Protein AF-A0A948CUW5-F1 (afdb_monomer)

Solvent-accessible surface area (backbone atoms only — not comparable to full-atom values): 9250 Å² total; per-residue (Å²): 110,70,52,62,77,55,68,40,88,46,78,84,42,66,67,45,37,53,53,31,51,53,51,50,45,52,52,48,48,66,69,49,64,85,86,37,52,74,68,32,32,54,48,48,27,46,26,20,66,71,64,32,62,64,50,47,49,39,24,24,56,48,11,44,77,72,74,38,51,58,58,38,42,73,40,23,56,69,45,20,44,48,26,58,39,66,92,46,10,77,77,32,90,75,39,74,36,72,28,55,56,32,47,54,49,35,55,50,54,53,50,52,51,50,53,53,52,50,54,52,52,53,51,52,50,50,53,53,52,52,55,50,54,51,52,51,55,51,50,52,53,48,55,56,53,57,57,63,70,71,71,74,85,79,90,82,89,85,86,86,83,90,83,84,136

Foldseek 3Di:
DLCVVLVNPDCPPPVSVVSSLVVQLVVLLVPDDPLQDDVLSSLLSLLCSFFNPLLLVLLLVQLVVVVHHSNGNVSSLVRQCVLQPQVRQVPRPVGHDNSVVSVVRSVVVVVVVVVVVVVVVVVVVVVVVVVVVVVVVVVVVVVVVVVVVVVPPDDDDDDDDDDDD

pLDDT: mean 85.43, std 19.21, range [34.66, 98.75]

Structure (mmCIF, N/CA/C/O backbone):
data_AF-A0A948CUW5-F1
#
_entry.id   AF-A0A948CUW5-F1
#
loop_
_atom_site.group_PDB
_atom_site.id
_atom_site.type_symbol
_atom_site.label_atom_id
_atom_site.label_alt_id
_atom_site.label_comp_id
_atom_site.label_asym_id
_atom_site.label_entity_id
_atom_site.label_seq_id
_atom_site.pdbx_PDB_ins_code
_atom_site.Cartn_x
_atom_site.Cartn_y
_atom_site.Cartn_z
_atom_site.occupancy
_atom_site.B_iso_or_equiv
_atom_site.auth_seq_id
_atom_site.auth_comp_id
_atom_site.auth_asym_id
_atom_site.auth_atom_id
_atom_site.pdbx_PDB_model_num
ATOM 1 N N . ASN A 1 1 ? -0.915 -17.795 -12.049 1.00 64.19 1 ASN A N 1
ATOM 2 C CA . ASN A 1 1 ? 0.073 -16.933 -11.357 1.00 64.19 1 ASN A CA 1
ATOM 3 C C . ASN A 1 1 ? -0.016 -15.516 -11.941 1.00 64.19 1 ASN A C 1
ATOM 5 O O . ASN A 1 1 ? -0.531 -15.359 -13.045 1.00 64.19 1 ASN A O 1
ATOM 9 N N . THR A 1 2 ? 0.425 -14.482 -11.220 1.00 73.06 2 THR A N 1
ATOM 10 C CA . THR A 1 2 ? 0.298 -13.071 -11.652 1.00 73.06 2 THR A CA 1
ATOM 11 C C . THR A 1 2 ? 1.003 -12.791 -12.983 1.00 73.06 2 THR A C 1
ATOM 13 O O . THR A 1 2 ? 0.456 -12.083 -13.819 1.00 73.06 2 THR A O 1
ATOM 16 N N . ALA A 1 3 ? 2.159 -13.418 -13.227 1.00 68.69 3 ALA A N 1
ATOM 17 C CA . ALA A 1 3 ? 2.921 -13.268 -14.469 1.00 68.69 3 ALA A CA 1
ATOM 18 C C . ALA A 1 3 ? 2.094 -13.616 -15.721 1.00 68.69 3 ALA A C 1
ATOM 20 O O . ALA A 1 3 ? 1.971 -12.792 -16.626 1.00 68.69 3 ALA A O 1
ATOM 21 N N . ARG A 1 4 ? 1.425 -14.779 -15.727 1.00 71.12 4 ARG A N 1
ATOM 22 C CA . ARG A 1 4 ? 0.547 -15.189 -16.834 1.00 71.12 4 ARG A CA 1
ATOM 23 C C . ARG A 1 4 ? -0.633 -14.235 -17.014 1.00 71.12 4 ARG A C 1
ATOM 25 O O . ARG A 1 4 ? -0.950 -13.870 -18.138 1.00 71.12 4 ARG A O 1
ATOM 32 N N . ALA A 1 5 ? -1.250 -13.792 -15.915 1.00 71.12 5 ALA A N 1
ATOM 33 C CA . ALA A 1 5 ? -2.356 -12.833 -15.965 1.00 71.12 5 ALA A CA 1
ATOM 34 C C . ALA A 1 5 ? -1.931 -11.468 -16.538 1.00 71.12 5 ALA A C 1
ATOM 36 O O . ALA A 1 5 ? -2.749 -10.764 -17.126 1.00 71.12 5 ALA A O 1
ATOM 37 N N . MET A 1 6 ? -0.657 -11.091 -16.386 1.00 82.88 6 MET A N 1
ATOM 38 C CA . MET A 1 6 ? -0.110 -9.846 -16.928 1.00 82.88 6 MET A CA 1
ATOM 39 C C . MET A 1 6 ? 0.431 -9.976 -18.359 1.00 82.88 6 MET A C 1
ATOM 41 O O . MET A 1 6 ? 0.684 -8.943 -18.979 1.00 82.88 6 MET A O 1
ATOM 45 N N . GLY A 1 7 ? 0.521 -11.193 -18.908 1.00 77.50 7 GLY A N 1
ATOM 46 C CA . GLY A 1 7 ? 1.059 -11.461 -20.247 1.00 77.50 7 GLY A CA 1
ATOM 47 C C . GLY A 1 7 ? 2.584 -11.597 -20.295 1.00 77.50 7 GLY A C 1
ATOM 48 O O . GLY A 1 7 ? 3.163 -11.491 -21.370 1.00 77.50 7 GLY A O 1
ATOM 49 N N . ILE A 1 8 ? 3.228 -11.819 -19.145 1.00 77.00 8 ILE A N 1
ATOM 50 C CA . ILE A 1 8 ? 4.679 -12.004 -19.034 1.00 77.00 8 ILE A CA 1
ATOM 51 C C . ILE A 1 8 ? 5.028 -13.421 -19.499 1.00 77.00 8 ILE A C 1
ATOM 53 O O . ILE A 1 8 ? 4.528 -14.394 -18.922 1.00 77.00 8 ILE A O 1
ATOM 57 N N . LYS A 1 9 ? 5.871 -13.527 -20.531 1.00 78.38 9 LYS A N 1
ATOM 58 C CA . LYS A 1 9 ? 6.356 -14.807 -21.070 1.00 78.38 9 LYS A CA 1
ATOM 59 C C . LYS A 1 9 ? 7.607 -15.274 -20.336 1.00 78.38 9 LYS A C 1
ATOM 61 O O . LYS A 1 9 ? 7.707 -16.454 -20.021 1.00 78.38 9 LYS A O 1
ATOM 66 N N . ASP A 1 10 ? 8.487 -14.331 -20.013 1.00 84.12 10 ASP A N 1
ATOM 67 C CA . ASP A 1 10 ? 9.697 -14.554 -19.230 1.00 84.12 10 ASP A CA 1
ATOM 68 C C . ASP A 1 10 ? 9.752 -13.563 -18.058 1.00 84.12 10 ASP A C 1
ATOM 70 O O . ASP A 1 10 ? 9.589 -12.359 -18.241 1.00 84.12 10 ASP A O 1
ATOM 74 N N . ARG A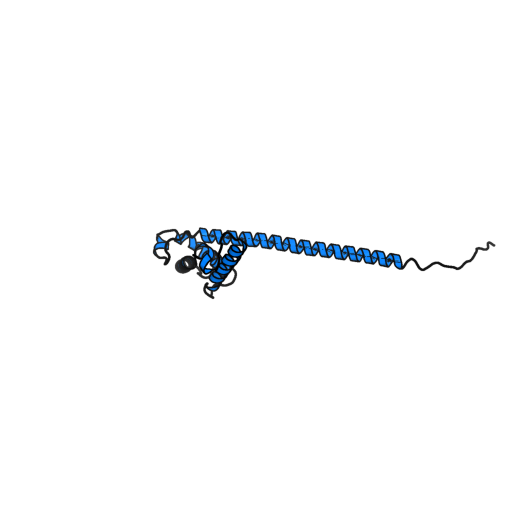 1 11 ? 9.913 -14.082 -16.837 1.00 84.75 11 ARG A N 1
ATOM 75 C CA . ARG A 1 11 ? 9.957 -13.273 -15.607 1.00 84.75 11 ARG A CA 1
ATOM 76 C C . ARG A 1 11 ? 11.359 -12.755 -15.295 1.00 84.75 11 ARG A C 1
ATOM 78 O O . ARG A 1 11 ? 11.464 -11.858 -14.459 1.00 84.75 11 ARG A O 1
ATOM 85 N N . GLU A 1 12 ? 12.384 -13.338 -15.908 1.00 89.25 12 GLU A N 1
ATOM 86 C CA . GLU A 1 12 ? 13.779 -12.924 -15.752 1.00 89.25 12 GLU A CA 1
ATOM 87 C C . GLU A 1 12 ? 14.143 -11.804 -16.731 1.00 89.25 12 GLU A C 1
ATOM 89 O O . GLU A 1 12 ? 15.070 -11.045 -16.462 1.00 89.25 12 GLU A O 1
ATOM 94 N N . ASP A 1 13 ? 13.350 -11.615 -17.793 1.00 93.94 13 ASP A N 1
ATOM 95 C CA . ASP A 1 13 ? 13.439 -10.445 -18.663 1.00 93.94 13 ASP A CA 1
ATOM 96 C C . ASP A 1 13 ? 13.073 -9.154 -17.895 1.00 93.94 13 ASP A C 1
ATOM 98 O O . ASP A 1 13 ? 11.913 -8.973 -17.486 1.00 93.94 13 ASP A O 1
ATOM 102 N N . PRO A 1 14 ? 14.022 -8.214 -17.708 1.00 93.94 14 PRO A N 1
ATOM 103 C CA . PRO A 1 14 ? 13.787 -7.021 -16.901 1.00 93.94 14 PRO A CA 1
ATOM 104 C C . PRO A 1 14 ? 12.653 -6.152 -17.449 1.00 93.94 14 PRO A C 1
ATOM 106 O O . PRO A 1 14 ? 11.842 -5.631 -16.680 1.00 93.94 14 PRO A O 1
ATOM 109 N N . GLN A 1 15 ? 12.556 -6.016 -18.774 1.00 93.44 15 GLN A N 1
ATOM 110 C CA . GLN A 1 15 ? 11.563 -5.153 -19.405 1.00 93.44 15 GLN A CA 1
ATOM 111 C C . GLN A 1 15 ? 10.142 -5.688 -19.194 1.00 93.44 15 GLN A C 1
ATOM 113 O O . GLN A 1 15 ? 9.266 -4.946 -18.734 1.00 93.44 15 GLN A O 1
ATOM 118 N N . GLN A 1 16 ? 9.906 -6.974 -19.467 1.00 92.12 16 GLN A N 1
ATOM 119 C CA . GLN A 1 16 ? 8.616 -7.613 -19.209 1.00 92.12 16 GLN A CA 1
ATOM 120 C C . GLN A 1 16 ? 8.260 -7.608 -17.723 1.00 92.12 16 GLN A C 1
ATOM 122 O O . GLN A 1 16 ? 7.098 -7.374 -17.375 1.00 92.12 16 GLN A O 1
ATOM 127 N N . SER A 1 17 ? 9.236 -7.830 -16.841 1.00 91.81 17 SER A N 1
ATOM 128 C CA . SER A 1 17 ? 9.018 -7.818 -15.394 1.00 91.81 17 SER A CA 1
ATOM 129 C C . SER A 1 17 ? 8.565 -6.437 -14.901 1.00 91.81 17 SER A C 1
ATOM 131 O O . SER A 1 17 ? 7.538 -6.329 -14.220 1.00 91.81 17 SER A O 1
ATOM 133 N N . ILE A 1 18 ? 9.242 -5.365 -15.336 1.00 94.25 18 ILE A N 1
ATOM 134 C CA . ILE A 1 18 ? 8.881 -3.975 -15.010 1.00 94.25 18 ILE A CA 1
ATOM 135 C C . ILE A 1 18 ? 7.477 -3.643 -15.526 1.00 94.25 18 ILE A C 1
ATOM 137 O O . ILE A 1 18 ? 6.628 -3.169 -14.765 1.00 94.25 18 ILE A O 1
ATOM 141 N N . GLN A 1 19 ? 7.199 -3.918 -16.803 1.00 94.38 19 GLN A N 1
ATOM 142 C CA . GLN A 1 19 ? 5.901 -3.604 -17.406 1.00 94.38 19 GLN A CA 1
ATOM 143 C C . GLN A 1 19 ? 4.762 -4.398 -16.761 1.00 94.38 19 GLN A C 1
ATOM 145 O O . GLN A 1 19 ? 3.699 -3.848 -16.462 1.00 94.38 19 GLN A O 1
ATOM 150 N N . GLY A 1 20 ? 4.981 -5.687 -16.507 1.00 93.44 20 GLY A N 1
ATOM 151 C CA . GLY A 1 20 ? 4.002 -6.552 -15.867 1.00 93.44 20 GLY A CA 1
ATOM 152 C C . GLY A 1 20 ? 3.709 -6.145 -14.423 1.00 93.44 20 GLY A C 1
ATOM 153 O O . GLY A 1 20 ? 2.540 -6.089 -14.030 1.00 93.44 20 GLY A O 1
ATOM 154 N N . GLY A 1 21 ? 4.740 -5.790 -13.652 1.00 94.00 21 GLY A N 1
ATOM 155 C CA . GLY A 1 21 ? 4.596 -5.250 -12.300 1.00 94.00 21 GLY A CA 1
ATOM 156 C C . GLY A 1 21 ? 3.819 -3.932 -12.283 1.00 94.00 21 GLY A C 1
ATOM 157 O O . GLY A 1 21 ? 2.829 -3.806 -11.560 1.00 94.00 21 GLY A O 1
ATOM 158 N N . ALA A 1 22 ? 4.184 -2.979 -13.146 1.00 95.88 22 ALA A N 1
ATOM 159 C CA . ALA A 1 22 ? 3.487 -1.696 -13.267 1.00 95.88 22 ALA A CA 1
ATOM 160 C C . ALA A 1 22 ? 2.011 -1.869 -13.669 1.00 95.88 22 ALA A C 1
ATOM 162 O O . ALA A 1 22 ? 1.117 -1.232 -13.100 1.00 95.88 22 ALA A O 1
ATOM 163 N N . LYS A 1 23 ? 1.729 -2.782 -14.606 1.00 95.50 23 LYS A N 1
ATOM 164 C CA . LYS A 1 23 ? 0.363 -3.130 -15.014 1.00 95.50 23 LYS A CA 1
ATOM 165 C C . LYS A 1 23 ? -0.435 -3.714 -13.852 1.00 95.50 23 LYS A C 1
ATOM 167 O O . LYS A 1 23 ? -1.568 -3.287 -13.619 1.00 95.50 23 LYS A O 1
ATOM 172 N N . TYR A 1 24 ? 0.151 -4.640 -13.096 1.00 95.62 24 TYR A N 1
ATOM 173 C CA . TYR A 1 24 ? -0.502 -5.218 -11.925 1.00 95.62 24 TYR A CA 1
ATOM 174 C C . TYR A 1 24 ? -0.782 -4.156 -10.854 1.00 95.62 24 TYR A C 1
ATOM 176 O O . TYR A 1 24 ? -1.908 -4.067 -10.361 1.00 95.62 24 TYR A O 1
ATOM 184 N N . PHE A 1 25 ? 0.183 -3.281 -10.563 1.00 96.94 25 PHE A N 1
ATOM 185 C CA . PHE A 1 25 ? -0.012 -2.161 -9.643 1.00 96.94 25 PHE A CA 1
ATOM 186 C C . PHE A 1 25 ? -1.151 -1.233 -10.092 1.00 96.94 25 PHE A C 1
ATOM 188 O O . PHE A 1 25 ? -2.019 -0.891 -9.290 1.00 96.94 25 PHE A O 1
ATOM 195 N N . SER A 1 26 ? -1.225 -0.894 -11.385 1.00 97.06 26 SER A N 1
ATOM 196 C CA . SER A 1 26 ? -2.323 -0.093 -11.945 1.00 97.06 26 SER A CA 1
ATOM 197 C C . SER A 1 26 ? -3.692 -0.756 -11.746 1.00 97.06 26 SER A C 1
ATOM 199 O O . SER A 1 26 ? -4.670 -0.087 -11.402 1.00 97.06 26 SER A O 1
ATOM 201 N N . ILE A 1 27 ? -3.777 -2.081 -11.909 1.00 95.88 27 ILE A N 1
ATOM 202 C CA . ILE A 1 27 ? -5.004 -2.848 -11.650 1.00 95.88 27 ILE A CA 1
ATOM 203 C C . ILE A 1 27 ? -5.393 -2.753 -10.171 1.00 95.88 27 ILE A C 1
ATOM 205 O O . ILE A 1 27 ? -6.547 -2.446 -9.866 1.00 95.88 27 ILE A O 1
ATOM 209 N N . VAL A 1 28 ? -4.448 -2.970 -9.252 1.00 96.88 28 VAL A N 1
ATOM 210 C CA . VAL A 1 28 ? -4.684 -2.856 -7.803 1.00 96.88 28 VAL A CA 1
ATOM 211 C C . VAL A 1 28 ? -5.176 -1.451 -7.448 1.00 96.88 28 VAL A C 1
ATOM 213 O O . VAL A 1 28 ? -6.219 -1.304 -6.808 1.00 96.88 28 VAL A O 1
ATOM 216 N N . LEU A 1 29 ? -4.496 -0.417 -7.949 1.00 97.50 29 LEU A N 1
ATOM 217 C CA . LEU A 1 29 ? -4.846 0.984 -7.728 1.00 97.50 29 LEU A CA 1
ATOM 218 C C . LEU A 1 29 ? -6.266 1.312 -8.211 1.00 97.50 29 LEU A C 1
ATOM 220 O O . LEU A 1 29 ? -6.985 2.052 -7.540 1.00 97.50 29 LEU A O 1
ATOM 224 N N . LYS A 1 30 ? -6.706 0.763 -9.350 1.00 97.00 30 LYS A N 1
ATOM 225 C CA . LYS A 1 30 ? -8.065 0.967 -9.889 1.00 97.00 30 LYS A CA 1
ATOM 226 C C . LYS A 1 30 ? -9.143 0.261 -9.066 1.00 97.00 30 LYS A C 1
ATOM 228 O O . LYS A 1 30 ? -10.244 0.790 -8.947 1.00 97.00 30 LYS A O 1
ATOM 233 N N . ARG A 1 31 ? -8.831 -0.894 -8.473 1.00 97.31 31 ARG A N 1
ATOM 234 C CA . ARG A 1 31 ? -9.785 -1.698 -7.688 1.00 97.31 31 ARG A CA 1
ATOM 235 C C . ARG A 1 31 ? -10.084 -1.136 -6.299 1.00 97.31 31 ARG A C 1
ATOM 237 O O . ARG A 1 31 ? -11.102 -1.503 -5.720 1.00 97.31 31 ARG A O 1
ATOM 244 N N . LEU A 1 32 ? -9.238 -0.254 -5.764 1.00 97.88 32 LEU A N 1
ATOM 245 C CA . LEU A 1 32 ? -9.484 0.366 -4.461 1.00 97.88 32 LEU A CA 1
ATOM 246 C C . LEU A 1 32 ? -10.779 1.201 -4.453 1.00 97.88 32 LEU A C 1
ATOM 248 O O . LEU A 1 32 ? -11.049 1.919 -5.425 1.00 97.88 32 LEU A O 1
ATOM 252 N N . PRO A 1 33 ? -11.547 1.211 -3.347 1.00 97.56 33 PRO A N 1
ATOM 253 C CA . PRO A 1 33 ? -12.747 2.033 -3.225 1.00 97.56 33 PRO A CA 1
ATOM 254 C C . PRO A 1 33 ? -12.518 3.498 -3.590 1.00 97.56 33 PRO A C 1
ATOM 256 O O . PRO A 1 33 ? -11.510 4.097 -3.212 1.00 97.56 33 PRO A O 1
ATOM 259 N N . LYS A 1 34 ? -13.479 4.111 -4.294 1.00 96.94 34 LYS A N 1
ATOM 260 C CA . LYS A 1 34 ? -13.361 5.501 -4.771 1.00 96.94 34 LYS A CA 1
ATOM 261 C C . LYS A 1 34 ? -13.170 6.522 -3.645 1.00 96.94 34 LYS A C 1
ATOM 263 O O . LYS A 1 34 ? -12.636 7.586 -3.930 1.00 96.94 34 LYS A O 1
ATOM 268 N N . ARG A 1 35 ? -13.575 6.214 -2.406 1.00 96.75 35 ARG A N 1
ATOM 269 C CA . ARG A 1 35 ? -13.417 7.086 -1.226 1.00 96.75 35 ARG A CA 1
ATOM 270 C C . ARG A 1 35 ? -11.966 7.283 -0.774 1.00 96.75 35 ARG A C 1
ATOM 272 O O . ARG A 1 35 ? -11.671 8.278 -0.131 1.00 96.75 35 ARG A O 1
ATOM 279 N N . ILE A 1 36 ? -11.063 6.369 -1.132 1.00 98.19 36 ILE A N 1
ATOM 280 C CA . ILE A 1 36 ? -9.639 6.467 -0.794 1.00 98.19 36 ILE A CA 1
ATOM 281 C C . ILE A 1 36 ? -8.960 7.306 -1.879 1.00 98.19 36 ILE A C 1
ATOM 283 O O . ILE A 1 36 ? -9.001 6.937 -3.062 1.00 98.19 36 ILE A O 1
ATOM 287 N N . LYS A 1 37 ? -8.367 8.437 -1.492 1.00 96.25 37 LYS A N 1
ATOM 288 C CA . LYS A 1 37 ? -7.841 9.473 -2.3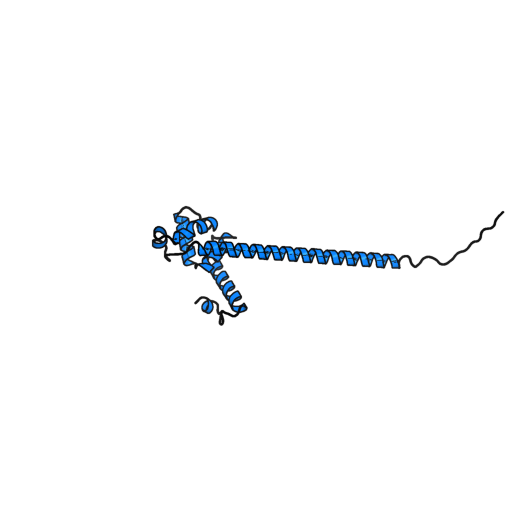96 1.00 96.25 37 LYS A CA 1
ATOM 289 C C . LYS A 1 37 ? -6.377 9.796 -2.094 1.00 96.25 37 LYS A C 1
ATOM 291 O O . LYS A 1 37 ? -5.859 9.395 -1.060 1.00 96.25 37 LYS A O 1
ATOM 296 N N . GLY A 1 38 ? -5.737 10.537 -2.999 1.00 96.50 38 GLY A N 1
ATOM 297 C CA . GLY A 1 38 ? -4.396 11.088 -2.794 1.00 96.50 38 GLY A CA 1
ATOM 298 C C . GLY A 1 38 ? -3.357 10.032 -2.418 1.00 96.50 38 GLY A C 1
ATOM 299 O O . GLY A 1 38 ? -3.368 8.916 -2.943 1.00 96.50 38 GLY A O 1
ATOM 300 N N . GLU A 1 39 ? -2.478 10.391 -1.486 1.00 97.38 39 GLU A N 1
ATOM 301 C CA . GLU A 1 39 ? -1.402 9.514 -1.019 1.00 97.38 39 GLU A CA 1
ATOM 302 C C . GLU A 1 39 ? -1.916 8.268 -0.292 1.00 97.38 39 GLU A C 1
ATOM 304 O O . GLU A 1 39 ? -1.351 7.191 -0.472 1.00 97.38 39 GLU A O 1
ATOM 309 N N . ASP A 1 40 ? -3.036 8.373 0.436 1.00 98.62 40 ASP A N 1
ATOM 310 C CA . ASP A 1 40 ? -3.665 7.227 1.105 1.00 98.62 40 ASP A CA 1
ATOM 311 C C . ASP A 1 40 ? -3.955 6.104 0.097 1.00 98.62 40 ASP A C 1
ATOM 313 O O . ASP A 1 40 ? -3.716 4.925 0.361 1.00 98.62 40 ASP A O 1
ATOM 317 N N . ARG A 1 41 ? -4.418 6.472 -1.106 1.00 98.50 41 ARG A N 1
ATOM 318 C CA . ARG A 1 41 ? -4.718 5.515 -2.178 1.00 98.50 41 ARG A CA 1
ATOM 319 C C . ARG A 1 41 ? -3.463 4.834 -2.708 1.00 98.50 41 ARG A C 1
ATOM 321 O O . ARG A 1 41 ? -3.496 3.630 -2.954 1.00 98.50 41 ARG A O 1
ATOM 328 N N . LEU A 1 42 ? -2.384 5.590 -2.901 1.00 98.06 42 LEU A N 1
ATOM 329 C CA . LEU A 1 42 ? -1.110 5.048 -3.374 1.00 98.06 42 LEU A CA 1
ATOM 330 C C . LEU A 1 42 ? -0.517 4.085 -2.345 1.00 98.06 42 LEU A C 1
ATOM 332 O O . LEU A 1 42 ? -0.155 2.965 -2.698 1.00 98.06 42 LEU A O 1
ATOM 336 N N . ASN A 1 43 ? -0.499 4.477 -1.073 1.00 98.69 43 ASN A N 1
ATOM 337 C CA . ASN A 1 43 ? 0.051 3.661 0.006 1.00 98.69 43 ASN A CA 1
ATOM 338 C C . ASN A 1 43 ? -0.758 2.373 0.209 1.00 98.69 43 ASN A C 1
ATOM 340 O O . ASN A 1 43 ? -0.188 1.286 0.287 1.00 98.69 43 ASN A O 1
ATOM 344 N N . MET A 1 44 ? -2.092 2.460 0.189 1.00 98.75 44 MET A N 1
ATOM 345 C CA . MET A 1 44 ? -2.938 1.267 0.244 1.00 98.75 44 MET A CA 1
ATOM 346 C C . MET A 1 44 ? -2.741 0.363 -0.980 1.00 98.75 44 MET A C 1
ATOM 348 O O . MET A 1 44 ? -2.719 -0.858 -0.838 1.00 98.75 44 MET A O 1
ATOM 352 N N . ALA A 1 45 ? -2.548 0.923 -2.177 1.00 98.56 45 ALA A N 1
ATOM 353 C CA . ALA A 1 45 ? -2.266 0.118 -3.365 1.00 98.56 45 ALA A CA 1
ATOM 354 C C . ALA A 1 45 ? -0.918 -0.605 -3.259 1.00 98.56 45 ALA A C 1
ATOM 356 O O . ALA A 1 45 ? -0.830 -1.766 -3.649 1.00 98.56 45 ALA A O 1
ATOM 357 N N . LEU A 1 46 ? 0.109 0.042 -2.702 1.00 98.62 46 LEU A N 1
ATOM 358 C CA . LEU A 1 46 ? 1.415 -0.572 -2.446 1.00 98.62 46 LEU A CA 1
ATOM 359 C C . LEU A 1 46 ? 1.307 -1.712 -1.423 1.00 98.62 46 LEU A C 1
ATOM 361 O O . LEU A 1 46 ? 1.820 -2.803 -1.669 1.00 98.62 46 LEU A O 1
ATOM 365 N N . ALA A 1 47 ? 0.564 -1.512 -0.332 1.00 98.56 47 ALA A N 1
ATOM 366 C CA . ALA A 1 47 ? 0.295 -2.569 0.643 1.00 98.56 47 ALA A CA 1
ATOM 367 C C . ALA A 1 47 ? -0.430 -3.769 0.002 1.00 98.56 47 ALA A C 1
ATOM 369 O O . ALA A 1 47 ? -0.029 -4.917 0.188 1.00 98.56 47 ALA A O 1
ATOM 370 N N . ALA A 1 48 ? -1.456 -3.517 -0.817 1.00 98.25 48 ALA A N 1
ATOM 371 C CA . ALA A 1 48 ? -2.174 -4.569 -1.541 1.00 98.25 48 ALA A CA 1
ATOM 372 C C . ALA A 1 48 ? -1.362 -5.211 -2.676 1.00 98.25 48 ALA A C 1
ATOM 374 O O . ALA A 1 48 ? -1.638 -6.350 -3.050 1.00 98.25 48 ALA A O 1
ATOM 375 N N . TYR A 1 49 ? -0.376 -4.517 -3.241 1.00 97.81 49 TYR A N 1
ATOM 376 C CA . TYR A 1 49 ? 0.559 -5.101 -4.200 1.00 97.81 49 TYR A CA 1
ATOM 377 C C . TYR A 1 49 ? 1.443 -6.155 -3.523 1.00 97.81 49 TYR A C 1
ATOM 379 O O . TYR A 1 49 ? 1.672 -7.216 -4.100 1.00 97.81 49 TYR A O 1
ATOM 387 N N . ASN A 1 50 ? 1.883 -5.879 -2.291 1.00 97.56 50 ASN A N 1
ATOM 388 C CA . ASN A 1 50 ? 2.710 -6.777 -1.490 1.00 97.56 50 ASN A CA 1
ATOM 389 C C . ASN A 1 50 ? 1.914 -7.959 -0.908 1.00 97.56 50 ASN A C 1
ATOM 391 O O . ASN A 1 50 ? 2.294 -9.106 -1.123 1.00 97.56 50 ASN A O 1
ATOM 395 N N . GLN A 1 51 ? 0.793 -7.684 -0.233 1.00 95.75 51 GLN A N 1
ATOM 396 C CA . GLN A 1 51 ? 0.073 -8.688 0.563 1.00 95.75 51 GLN A CA 1
ATOM 397 C C . GLN A 1 51 ? -1.304 -9.071 -0.005 1.00 95.75 51 GLN A C 1
ATOM 399 O O . GLN A 1 51 ? -1.995 -9.929 0.535 1.00 95.75 51 GLN A O 1
ATOM 404 N N . GLY A 1 52 ? -1.717 -8.469 -1.122 1.00 96.62 52 GLY A N 1
ATOM 405 C CA . GLY A 1 52 ? -2.996 -8.737 -1.777 1.00 96.62 52 GLY A CA 1
ATOM 406 C C . GLY A 1 52 ? -4.145 -7.836 -1.306 1.00 96.62 52 GLY A C 1
ATOM 407 O O . GLY A 1 52 ? -4.215 -7.388 -0.163 1.00 96.62 52 GLY A O 1
ATOM 408 N N . LEU A 1 53 ? -5.103 -7.596 -2.210 1.00 97.00 53 LEU A N 1
ATOM 409 C CA . LEU A 1 53 ? -6.283 -6.758 -1.944 1.00 97.00 53 LEU A CA 1
ATOM 410 C C . LEU A 1 53 ? -7.195 -7.314 -0.839 1.00 97.00 53 LEU A C 1
ATOM 412 O O . LEU A 1 53 ? -7.802 -6.532 -0.117 1.00 97.00 53 LEU A O 1
ATOM 416 N N . GLY A 1 54 ? -7.305 -8.640 -0.713 1.00 97.62 54 GLY A N 1
ATOM 417 C CA . GLY A 1 54 ? -8.157 -9.270 0.301 1.00 97.62 54 GLY A CA 1
ATOM 418 C C . GLY A 1 54 ? -7.682 -8.969 1.722 1.00 97.62 54 GLY A C 1
ATOM 419 O O . GLY A 1 54 ? -8.457 -8.504 2.552 1.00 97.62 54 GLY A O 1
ATOM 420 N N . HIS A 1 55 ? -6.384 -9.139 1.965 1.00 98.38 55 HIS A N 1
ATOM 421 C CA . HIS A 1 55 ? -5.769 -8.829 3.251 1.00 98.38 55 HIS A CA 1
ATOM 422 C C . HIS A 1 55 ? -5.745 -7.329 3.564 1.00 98.38 55 HIS A C 1
ATOM 424 O O . HIS A 1 55 ? -5.939 -6.944 4.716 1.00 98.38 55 HIS A O 1
ATOM 430 N N . LEU A 1 56 ? -5.578 -6.467 2.552 1.00 98.50 56 LEU A N 1
ATOM 431 C CA . LEU A 1 56 ? -5.783 -5.031 2.748 1.00 98.50 56 LEU A CA 1
ATOM 432 C C . LEU A 1 56 ? -7.217 -4.744 3.218 1.00 98.50 56 LEU A C 1
ATOM 434 O O . LEU A 1 56 ? -7.402 -3.931 4.118 1.00 98.50 56 LEU A O 1
ATOM 438 N N . GLU A 1 57 ? -8.229 -5.390 2.634 1.00 98.44 57 GLU A N 1
ATOM 439 C CA . GLU A 1 57 ? -9.614 -5.180 3.063 1.00 98.44 57 GLU A CA 1
ATOM 440 C C . GLU A 1 57 ? -9.849 -5.667 4.494 1.00 98.44 57 GLU A C 1
ATOM 442 O O . GLU A 1 57 ? -10.485 -4.959 5.271 1.00 98.44 57 GLU A O 1
ATOM 447 N N . ASP A 1 58 ? -9.272 -6.808 4.880 1.00 98.50 58 ASP A N 1
ATOM 448 C CA . ASP A 1 58 ? -9.315 -7.273 6.270 1.00 98.50 58 ASP A CA 1
ATOM 449 C C . ASP A 1 58 ? -8.693 -6.249 7.228 1.00 98.50 58 ASP A C 1
ATOM 451 O O . ASP A 1 58 ? -9.253 -5.981 8.293 1.00 98.50 58 ASP A O 1
ATOM 455 N N . ALA A 1 59 ? -7.573 -5.628 6.842 1.00 98.50 59 ALA A N 1
ATOM 456 C CA . ALA A 1 59 ? -6.947 -4.570 7.630 1.00 98.50 59 ALA A CA 1
ATOM 457 C C . ALA A 1 59 ? -7.855 -3.342 7.754 1.00 98.50 59 ALA A C 1
ATOM 459 O O . ALA A 1 59 ? -8.002 -2.805 8.845 1.00 98.50 59 ALA A O 1
ATOM 460 N N . ARG A 1 60 ? -8.520 -2.930 6.669 1.00 98.62 60 ARG A N 1
ATOM 461 C CA . ARG A 1 60 ? -9.455 -1.794 6.673 1.00 98.62 60 ARG A CA 1
ATOM 462 C C . ARG A 1 60 ? -10.674 -2.058 7.557 1.00 98.62 60 ARG A C 1
ATOM 464 O O . ARG A 1 60 ? -11.040 -1.197 8.349 1.00 98.62 60 ARG A O 1
ATOM 471 N N . VAL A 1 61 ? -11.264 -3.248 7.465 1.00 98.50 61 VAL A N 1
ATOM 472 C CA . VAL A 1 61 ? -12.378 -3.662 8.335 1.00 98.50 61 VAL A CA 1
ATOM 473 C C . VAL A 1 61 ? -11.933 -3.707 9.796 1.00 98.50 61 VAL A C 1
ATOM 475 O O . VAL A 1 61 ? -12.666 -3.263 10.677 1.00 98.50 61 VAL A O 1
ATOM 478 N N . LEU A 1 62 ? -10.727 -4.210 10.075 1.00 98.50 62 LEU A N 1
ATOM 479 C CA . LEU A 1 62 ? -10.176 -4.182 11.427 1.00 98.50 62 LEU A CA 1
ATOM 480 C C . LEU A 1 62 ? -9.989 -2.744 11.925 1.00 98.50 62 LEU A C 1
ATOM 482 O O . LEU A 1 62 ? -10.391 -2.446 13.043 1.00 98.50 62 LEU A O 1
ATOM 486 N N . THR A 1 63 ? -9.438 -1.847 11.110 1.00 98.69 63 THR A N 1
ATOM 487 C CA . THR A 1 63 ? -9.274 -0.428 11.454 1.00 98.69 63 THR A CA 1
ATOM 488 C C . THR A 1 63 ? -10.595 0.221 11.843 1.00 98.69 63 THR A C 1
ATOM 490 O O . THR A 1 63 ? -10.657 0.875 12.880 1.00 98.69 63 THR A O 1
ATOM 493 N N . GLU A 1 64 ? -11.653 -0.007 11.065 1.00 98.38 64 GLU A N 1
ATOM 494 C CA . GLU A 1 64 ? -12.995 0.502 11.367 1.00 98.38 64 GLU A CA 1
ATOM 495 C C . GLU A 1 64 ? -13.528 -0.054 12.697 1.00 98.38 64 GLU A C 1
ATOM 497 O O . GLU A 1 64 ? -13.990 0.707 13.544 1.00 98.38 64 GLU A O 1
ATOM 502 N N . ARG A 1 65 ? -13.372 -1.363 12.944 1.00 98.00 65 ARG A N 1
ATOM 503 C CA . ARG A 1 65 ? -13.744 -1.998 14.227 1.00 98.00 65 ARG A CA 1
ATOM 504 C C . ARG A 1 65 ? -12.973 -1.437 15.424 1.00 98.00 65 ARG A C 1
ATOM 506 O O . ARG A 1 65 ? -13.484 -1.461 16.537 1.00 98.00 65 ARG A O 1
ATOM 513 N N . MET A 1 66 ? -11.753 -0.955 15.200 1.00 97.94 66 MET A N 1
ATOM 514 C CA . MET A 1 66 ? -10.901 -0.343 16.223 1.00 97.94 66 MET A CA 1
ATOM 515 C C . MET A 1 66 ? -11.118 1.176 16.355 1.00 97.94 66 MET A C 1
ATOM 517 O O . MET A 1 66 ? -10.356 1.833 17.065 1.00 97.94 66 MET A O 1
ATOM 521 N N . GLY A 1 67 ? -12.125 1.736 15.673 1.00 98.19 67 GLY A N 1
ATOM 522 C CA . GLY A 1 67 ? -12.479 3.157 15.725 1.00 98.19 67 GLY A CA 1
ATOM 523 C C . GLY A 1 67 ? -11.604 4.076 14.865 1.00 98.19 67 GLY A C 1
ATOM 524 O O . GLY A 1 67 ? -11.707 5.293 14.986 1.00 98.19 67 GLY A O 1
ATOM 525 N N . GLY A 1 68 ? -10.736 3.524 14.014 1.00 98.50 68 GLY A N 1
ATOM 526 C CA . GLY A 1 68 ? -9.927 4.289 13.063 1.00 98.50 68 GLY A CA 1
ATOM 527 C C . GLY A 1 68 ? -10.635 4.510 11.724 1.00 98.50 68 GLY A C 1
ATOM 528 O O . GLY A 1 68 ? -11.649 3.883 11.416 1.00 98.50 68 GLY A O 1
ATOM 529 N N . ASN A 1 69 ? -10.071 5.367 10.874 1.00 98.56 69 ASN A N 1
ATOM 530 C CA . ASN A 1 69 ? -10.601 5.631 9.543 1.00 98.56 69 ASN A CA 1
ATOM 531 C C . ASN A 1 69 ? -10.065 4.615 8.509 1.00 98.56 69 ASN A C 1
ATOM 533 O O . ASN A 1 69 ? -8.894 4.675 8.125 1.00 98.56 69 ASN A O 1
ATOM 537 N N . PRO A 1 70 ? -10.914 3.743 7.930 1.00 98.56 70 PRO A N 1
ATOM 538 C CA . PRO A 1 70 ? -10.488 2.724 6.963 1.00 98.56 70 PRO A CA 1
ATOM 539 C C . PRO A 1 70 ? -10.100 3.295 5.586 1.00 98.56 70 PRO A C 1
ATOM 541 O O . PRO A 1 70 ? -9.837 2.542 4.644 1.00 98.56 70 PRO A O 1
ATOM 544 N N . SER A 1 71 ? -10.143 4.617 5.412 1.00 98.62 71 SER A N 1
ATOM 545 C CA . SER A 1 71 ? -9.711 5.321 4.200 1.00 98.62 71 SER A CA 1
ATOM 546 C C . SER A 1 71 ? -8.412 6.106 4.401 1.00 98.62 71 SER A C 1
ATOM 548 O O . SER A 1 71 ? -7.931 6.696 3.436 1.00 98.62 71 SER A O 1
ATOM 550 N N . LYS A 1 72 ? -7.841 6.096 5.615 1.00 98.69 72 LYS A N 1
ATOM 551 C CA . LYS A 1 72 ? -6.564 6.732 5.948 1.00 98.69 72 LYS A CA 1
ATOM 552 C C . LYS A 1 72 ? -5.468 5.696 6.116 1.00 98.69 72 LYS A C 1
ATOM 554 O O . LYS A 1 72 ? -5.624 4.730 6.857 1.00 98.69 72 LYS A O 1
ATOM 559 N N . TRP A 1 73 ? -4.361 5.888 5.406 1.00 98.62 73 TRP A N 1
ATOM 560 C CA . TRP A 1 73 ? -3.237 4.962 5.444 1.00 98.62 73 TRP A CA 1
ATOM 561 C C . TRP A 1 73 ? -2.635 4.863 6.843 1.00 98.62 73 TRP A C 1
ATOM 563 O O . TRP A 1 73 ? -2.391 3.751 7.295 1.00 98.62 73 TRP A O 1
ATOM 573 N N . GLU A 1 74 ? -2.471 5.987 7.546 1.00 98.50 74 GLU A N 1
ATOM 574 C CA . GLU A 1 74 ? -1.909 6.004 8.905 1.00 98.50 74 GLU A CA 1
ATOM 575 C C . GLU A 1 74 ? -2.728 5.174 9.902 1.00 98.50 74 GLU A C 1
ATOM 577 O O . GLU A 1 74 ? -2.169 4.420 10.700 1.00 98.50 74 GLU A O 1
ATOM 582 N N . ASP A 1 75 ? -4.055 5.216 9.798 1.00 98.69 75 ASP A N 1
ATOM 583 C CA . ASP A 1 75 ? -4.917 4.389 10.640 1.00 98.69 75 ASP A CA 1
ATOM 584 C C . ASP A 1 75 ? -4.845 2.919 10.216 1.00 98.69 75 ASP A C 1
ATOM 586 O O . ASP A 1 75 ? -4.742 2.021 11.051 1.00 98.69 75 ASP A O 1
ATOM 590 N N . VAL A 1 76 ? -4.854 2.640 8.912 1.00 98.69 76 VAL A N 1
ATOM 591 C CA . VAL A 1 76 ? -4.807 1.263 8.403 1.00 98.69 76 VAL A CA 1
ATOM 592 C C . VAL A 1 76 ? -3.487 0.570 8.737 1.00 98.69 76 VAL A C 1
ATOM 594 O O . VAL A 1 76 ? -3.501 -0.549 9.254 1.00 98.69 76 VAL A O 1
ATOM 597 N N . ARG A 1 77 ? -2.346 1.234 8.534 1.00 98.56 77 ARG A N 1
ATOM 598 C CA . ARG A 1 77 ? -1.024 0.677 8.860 1.00 98.56 77 ARG A CA 1
ATOM 599 C C . ARG A 1 77 ? -0.844 0.429 10.356 1.00 98.56 77 ARG A C 1
ATOM 601 O O . ARG A 1 77 ? -0.184 -0.537 10.721 1.00 98.56 77 ARG A O 1
ATOM 608 N N . LYS A 1 78 ? -1.465 1.243 11.219 1.00 98.62 78 LYS A N 1
ATOM 609 C CA . LYS A 1 78 ? -1.408 1.078 12.680 1.00 98.62 78 LYS A CA 1
ATOM 610 C C . LYS A 1 78 ? -2.008 -0.254 13.133 1.00 98.62 78 LYS A C 1
ATOM 612 O O . LYS A 1 78 ? -1.448 -0.909 14.009 1.00 98.62 78 LYS A O 1
ATOM 617 N N . TYR A 1 79 ? -3.134 -0.663 12.545 1.00 98.25 79 TYR A N 1
ATOM 618 C CA . TYR A 1 79 ? -3.838 -1.887 12.950 1.00 98.25 79 TYR A CA 1
ATOM 619 C C . TYR A 1 79 ? -3.439 -3.124 12.137 1.00 98.25 79 TYR A C 1
ATOM 621 O O . TYR A 1 79 ? -3.647 -4.243 12.603 1.00 98.25 79 TYR A O 1
ATOM 629 N N . MET A 1 80 ? -2.818 -2.955 10.966 1.00 97.75 80 MET A N 1
ATOM 630 C CA . MET A 1 80 ? -2.420 -4.057 10.082 1.00 97.75 80 MET A CA 1
ATOM 631 C C . MET A 1 80 ? -1.611 -5.171 10.788 1.00 97.75 80 MET A C 1
ATOM 633 O O . MET A 1 80 ? -1.972 -6.340 10.625 1.00 97.75 80 MET A O 1
ATOM 637 N N . PRO A 1 81 ? -0.599 -4.882 11.640 1.00 98.31 81 PRO A N 1
ATOM 638 C CA . PRO A 1 81 ? 0.178 -5.916 12.338 1.00 98.31 81 PRO A CA 1
ATOM 639 C C . PRO A 1 81 ? -0.637 -6.789 13.300 1.00 98.31 81 PRO A C 1
ATOM 641 O O . PRO A 1 81 ? -0.222 -7.900 13.632 1.00 98.31 81 PRO A O 1
ATOM 644 N N . LEU A 1 82 ? -1.806 -6.325 13.754 1.00 98.25 82 LEU A N 1
ATOM 645 C CA . LEU A 1 82 ? -2.667 -7.108 14.640 1.00 98.25 82 LEU A CA 1
ATOM 646 C C . LEU A 1 82 ? -3.225 -8.357 13.949 1.00 98.25 82 LEU A C 1
ATOM 648 O O . LEU A 1 82 ? -3.475 -9.349 14.629 1.00 98.25 82 LEU A O 1
ATOM 652 N N . LEU A 1 83 ? -3.326 -8.365 12.616 1.00 98.12 83 LEU A N 1
ATOM 653 C CA . LEU A 1 83 ? -3.757 -9.526 11.827 1.00 98.12 83 LEU A CA 1
ATOM 654 C C . LEU A 1 83 ? -2.743 -10.685 11.808 1.00 98.12 83 LEU A C 1
ATOM 656 O O . LEU A 1 83 ? -3.018 -11.734 11.231 1.00 98.12 83 LEU A O 1
ATOM 660 N N . ALA A 1 84 ? -1.610 -10.550 12.498 1.00 97.69 84 ALA A N 1
ATOM 661 C CA . ALA A 1 84 ? -0.740 -11.680 12.810 1.00 97.69 84 ALA A CA 1
ATOM 662 C C . ALA A 1 84 ? -1.153 -12.417 14.097 1.00 97.69 84 ALA A C 1
ATOM 664 O O . ALA A 1 84 ? -0.704 -13.535 14.344 1.00 97.69 84 ALA A O 1
ATOM 665 N N . LYS A 1 85 ? -2.002 -11.818 14.943 1.00 98.06 85 LYS A N 1
ATOM 666 C CA . LYS A 1 85 ? -2.426 -12.416 16.216 1.00 98.06 85 LYS A CA 1
ATOM 667 C C . LYS A 1 85 ? -3.770 -13.128 16.038 1.00 98.06 85 LYS A C 1
ATOM 669 O O . LYS A 1 85 ? -4.714 -12.556 15.490 1.00 98.06 85 LYS A O 1
ATOM 674 N N . GLN A 1 86 ? -3.878 -14.349 16.565 1.00 97.31 86 GLN A N 1
ATOM 675 C CA . GLN A 1 86 ? -5.049 -15.230 16.409 1.00 97.31 86 GLN A CA 1
ATOM 676 C C . GLN A 1 86 ? -6.376 -14.575 16.775 1.00 97.31 86 GLN A C 1
ATOM 678 O O . GLN A 1 86 ? -7.353 -14.720 16.042 1.00 97.31 86 GLN A O 1
ATOM 683 N N . GLN A 1 87 ? -6.401 -13.792 17.852 1.00 97.44 87 GLN A N 1
ATOM 684 C CA . GLN A 1 87 ? -7.597 -13.073 18.299 1.00 97.44 87 GLN A CA 1
ATOM 685 C C . GLN A 1 87 ? -8.187 -12.114 17.242 1.00 97.44 87 GLN A C 1
ATOM 687 O O . GLN A 1 87 ? -9.382 -11.825 17.284 1.00 97.44 87 GLN A O 1
ATOM 692 N N . TYR A 1 88 ? -7.380 -11.635 16.288 1.00 97.81 88 TYR A N 1
ATOM 693 C CA . TYR A 1 88 ? -7.842 -10.767 15.205 1.00 97.81 88 TYR A CA 1
ATOM 694 C C . TYR A 1 88 ? -8.041 -11.552 13.910 1.00 97.81 88 TYR A C 1
ATOM 696 O O . TYR A 1 88 ? -9.113 -11.470 13.313 1.00 97.81 88 TYR A O 1
ATOM 704 N N . TYR A 1 89 ? -7.051 -12.347 13.489 1.00 97.25 89 TYR A N 1
ATOM 705 C CA . TYR A 1 89 ? -7.110 -12.990 12.173 1.00 97.25 89 TYR A CA 1
ATOM 706 C C . TYR A 1 89 ? -8.178 -14.077 12.070 1.00 97.25 89 TYR A C 1
ATOM 708 O O . TYR A 1 89 ? -8.705 -14.306 10.989 1.00 97.25 89 TYR A O 1
ATOM 716 N N . SER A 1 90 ? -8.542 -14.724 13.182 1.00 97.06 90 SER A N 1
ATOM 717 C CA . SER A 1 90 ? -9.635 -15.710 13.203 1.00 97.06 90 SER A CA 1
ATOM 718 C C . SER A 1 90 ? -10.990 -15.105 12.817 1.00 97.06 90 SER A C 1
ATOM 720 O O . SER A 1 90 ? -11.892 -15.828 12.408 1.00 97.06 90 SER A O 1
ATOM 722 N N . ARG A 1 91 ? -11.131 -13.775 12.923 1.00 95.81 91 ARG A N 1
ATOM 723 C CA . ARG A 1 91 ? -12.326 -13.003 12.545 1.00 95.81 91 ARG A CA 1
ATOM 724 C C . ARG A 1 91 ? -12.162 -12.254 11.217 1.00 95.81 91 ARG A C 1
ATOM 726 O O . ARG A 1 91 ? -13.056 -11.486 10.846 1.00 95.81 91 ARG A O 1
ATOM 733 N N . ALA A 1 92 ? -11.014 -12.403 10.558 1.00 97.06 92 ALA A N 1
ATOM 734 C CA . ALA A 1 92 ? -10.712 -11.818 9.258 1.00 97.06 92 ALA A CA 1
ATOM 735 C C . ALA A 1 92 ? -11.103 -12.796 8.146 1.00 97.06 92 ALA A C 1
ATOM 737 O O . ALA A 1 92 ? -10.984 -14.009 8.313 1.00 97.06 92 ALA A O 1
ATOM 738 N N . LYS A 1 93 ? -11.554 -12.285 6.998 1.00 97.69 93 LYS A N 1
ATOM 739 C CA . LYS A 1 93 ? -12.069 -13.138 5.920 1.00 97.69 93 LYS A CA 1
ATOM 740 C C . LYS A 1 93 ? -10.966 -13.975 5.272 1.00 97.69 93 LYS A C 1
ATOM 742 O O . LYS A 1 93 ? -11.227 -15.107 4.877 1.00 97.69 93 LYS A O 1
ATOM 747 N N . HIS A 1 94 ? -9.757 -13.429 5.158 1.00 98.00 94 HIS A N 1
ATOM 748 C CA . HIS A 1 94 ? -8.619 -14.104 4.529 1.00 98.00 94 HIS A CA 1
ATOM 749 C C . HIS A 1 94 ? -7.627 -14.665 5.559 1.00 98.00 94 HIS A C 1
ATOM 751 O O . HIS A 1 94 ? -6.581 -15.184 5.184 1.00 98.00 94 HIS A O 1
ATOM 757 N N . GLY A 1 95 ? -7.963 -14.611 6.852 1.00 97.12 95 GLY A N 1
ATOM 758 C CA . GLY A 1 95 ? -7.180 -15.233 7.913 1.00 97.12 95 GLY A CA 1
ATOM 759 C C . GLY A 1 95 ? -5.867 -14.515 8.224 1.00 97.12 95 GLY A C 1
ATOM 760 O O . GLY A 1 95 ? -5.774 -13.287 8.168 1.00 97.12 95 GLY A O 1
ATOM 761 N N . TYR A 1 96 ? -4.871 -15.303 8.637 1.00 97.81 96 TYR A N 1
ATOM 762 C CA . TYR A 1 96 ? -3.575 -14.821 9.116 1.00 97.81 96 TYR A CA 1
ATOM 763 C C . TYR A 1 96 ? -2.848 -13.965 8.076 1.00 97.81 96 TYR A C 1
ATOM 765 O O . TYR A 1 96 ? -2.744 -14.332 6.907 1.00 97.81 96 TYR A O 1
ATOM 773 N N . MET A 1 97 ? -2.270 -12.856 8.535 1.00 96.81 97 MET A N 1
ATOM 774 C CA . MET A 1 97 ? -1.404 -12.001 7.733 1.00 96.81 97 MET A CA 1
ATOM 775 C C . MET A 1 97 ? -0.202 -11.531 8.555 1.00 96.81 97 MET A C 1
ATOM 777 O O . MET A 1 97 ? -0.355 -11.035 9.671 1.00 96.81 97 MET A O 1
ATOM 781 N N . ARG A 1 98 ? 0.991 -11.550 7.950 1.00 97.44 98 ARG A N 1
ATOM 782 C CA . ARG A 1 98 ? 2.189 -10.868 8.470 1.00 97.44 98 ARG A CA 1
ATOM 783 C C . ARG A 1 98 ? 2.087 -9.357 8.261 1.00 97.44 98 ARG A C 1
ATOM 785 O O . ARG A 1 98 ? 2.760 -8.784 7.416 1.00 97.44 98 ARG A O 1
ATOM 792 N N . GLY A 1 99 ? 1.207 -8.701 9.013 1.00 95.50 99 GLY A N 1
ATOM 793 C CA . GLY A 1 99 ? 0.799 -7.317 8.748 1.00 95.50 99 GLY A CA 1
ATOM 794 C C . GLY A 1 99 ? 1.887 -6.243 8.858 1.00 95.50 99 GLY A C 1
ATOM 795 O O . GLY A 1 99 ? 1.646 -5.119 8.437 1.00 95.50 99 GLY A O 1
ATOM 796 N N . TRP A 1 100 ? 3.073 -6.554 9.389 1.00 97.50 100 TRP A N 1
ATOM 797 C CA . TRP A 1 100 ? 4.228 -5.645 9.369 1.00 97.50 100 TRP A CA 1
ATOM 798 C C . TRP A 1 100 ? 4.947 -5.612 8.010 1.00 97.50 100 TRP A C 1
ATOM 800 O O . TRP A 1 100 ? 5.522 -4.582 7.666 1.00 97.50 100 TRP A O 1
ATOM 810 N N . GLU A 1 101 ? 4.900 -6.697 7.226 1.00 98.00 101 GLU A N 1
ATOM 811 C CA . GLU A 1 101 ? 5.553 -6.791 5.908 1.00 98.00 101 GLU A CA 1
ATOM 812 C C . GLU A 1 101 ? 5.055 -5.715 4.926 1.00 98.00 101 GLU A C 1
ATOM 814 O O . GLU A 1 101 ? 5.886 -4.949 4.429 1.00 98.00 101 GLU A O 1
ATOM 819 N N . PRO A 1 102 ? 3.737 -5.556 4.684 1.00 97.94 102 PRO A N 1
ATOM 820 C CA . PRO A 1 102 ? 3.236 -4.512 3.792 1.00 97.94 102 PRO A CA 1
ATOM 821 C C . PRO A 1 102 ? 3.500 -3.096 4.312 1.00 97.94 102 PRO A C 1
ATOM 823 O O . PRO A 1 102 ? 3.688 -2.190 3.505 1.00 97.94 102 PRO A O 1
ATOM 826 N N . VAL A 1 103 ? 3.546 -2.885 5.632 1.00 98.44 103 VAL A N 1
ATOM 827 C CA . VAL A 1 103 ? 3.871 -1.568 6.206 1.00 98.44 103 VAL A CA 1
ATOM 828 C C . VAL A 1 103 ? 5.316 -1.194 5.883 1.00 98.44 103 VAL A C 1
ATOM 830 O O . VAL A 1 103 ? 5.551 -0.146 5.285 1.00 98.44 103 VAL A O 1
ATOM 833 N N . GLY A 1 104 ? 6.267 -2.084 6.182 1.00 98.50 104 GLY A N 1
ATOM 834 C CA . GLY A 1 104 ? 7.677 -1.865 5.856 1.00 98.50 104 GLY A CA 1
ATOM 835 C C . GLY A 1 104 ? 7.923 -1.751 4.349 1.00 98.50 104 GLY A C 1
ATOM 836 O O . GLY A 1 104 ? 8.711 -0.917 3.910 1.00 98.50 104 GLY A O 1
ATOM 837 N N . PHE A 1 105 ? 7.205 -2.530 3.535 1.00 98.50 105 PHE A N 1
ATOM 838 C CA . PHE A 1 105 ? 7.272 -2.428 2.077 1.00 98.50 105 PHE A CA 1
ATOM 839 C C . PHE A 1 105 ? 6.869 -1.035 1.573 1.00 98.50 105 PHE A C 1
ATOM 841 O O . PHE A 1 105 ? 7.583 -0.448 0.760 1.00 98.50 105 PHE A O 1
ATOM 848 N N . VAL A 1 106 ? 5.751 -0.490 2.064 1.00 98.62 106 VAL A N 1
ATOM 849 C CA . VAL A 1 106 ? 5.288 0.857 1.696 1.00 98.62 106 VAL A CA 1
ATOM 850 C C . VAL A 1 106 ? 6.321 1.909 2.092 1.00 98.62 106 VAL A C 1
ATOM 852 O O . VAL A 1 106 ? 6.673 2.749 1.262 1.00 98.62 106 VAL A O 1
ATOM 855 N N . ASP A 1 107 ? 6.835 1.837 3.321 1.00 98.31 107 ASP A N 1
ATOM 856 C CA . ASP A 1 107 ? 7.827 2.786 3.833 1.00 98.31 107 ASP A CA 1
ATOM 857 C C . ASP A 1 107 ? 9.103 2.764 2.969 1.00 98.31 107 ASP A C 1
ATOM 859 O O . ASP A 1 107 ? 9.576 3.814 2.524 1.00 98.31 107 ASP A O 1
ATOM 863 N N . ASN A 1 108 ? 9.596 1.573 2.614 1.00 98.44 108 ASN A N 1
ATOM 864 C CA . ASN A 1 108 ? 10.760 1.408 1.740 1.00 98.44 108 ASN A CA 1
ATOM 865 C C . ASN A 1 108 ? 10.529 1.992 0.342 1.00 98.44 108 ASN A C 1
ATOM 867 O O . ASN A 1 108 ? 11.338 2.790 -0.130 1.00 98.44 108 ASN A O 1
ATOM 871 N N . VAL A 1 109 ? 9.414 1.653 -0.317 1.00 98.12 109 VAL A N 1
ATOM 872 C CA . VAL A 1 109 ? 9.102 2.172 -1.661 1.00 98.12 109 VAL A CA 1
ATOM 873 C C . VAL A 1 109 ? 9.002 3.697 -1.653 1.00 98.12 109 VAL A C 1
ATOM 875 O O . VAL A 1 109 ? 9.533 4.357 -2.547 1.00 98.12 109 VAL A O 1
ATOM 878 N N . ARG A 1 110 ? 8.359 4.281 -0.636 1.00 97.00 110 ARG A N 1
ATOM 879 C CA . ARG A 1 110 ? 8.240 5.739 -0.499 1.00 97.00 110 ARG A CA 1
ATOM 880 C C . ARG A 1 110 ? 9.596 6.395 -0.254 1.00 97.00 110 ARG A C 1
ATOM 882 O O . ARG A 1 110 ? 9.844 7.465 -0.807 1.00 97.00 110 ARG A O 1
ATOM 889 N N . ASN A 1 111 ? 10.478 5.766 0.519 1.00 97.50 111 ASN A N 1
ATOM 890 C CA . ASN A 1 111 ? 11.834 6.263 0.742 1.00 97.50 111 ASN A CA 1
ATOM 891 C C . ASN A 1 111 ? 12.671 6.230 -0.542 1.00 97.50 111 ASN A C 1
ATOM 893 O O . ASN A 1 111 ? 13.261 7.249 -0.895 1.00 97.50 111 ASN A O 1
ATOM 897 N N . TYR A 1 112 ? 12.653 5.125 -1.296 1.00 97.50 112 TYR A N 1
ATOM 898 C CA . TYR A 1 112 ? 13.331 5.060 -2.595 1.00 97.50 112 TYR A CA 1
ATOM 899 C C . TYR A 1 112 ? 12.789 6.100 -3.575 1.00 97.50 112 TYR A C 1
ATOM 901 O O . TYR A 1 112 ? 13.568 6.791 -4.224 1.00 97.50 112 TYR A O 1
ATOM 909 N N . TYR A 1 113 ? 11.465 6.269 -3.636 1.00 95.88 113 TYR A N 1
ATOM 910 C CA . TYR A 1 113 ? 10.846 7.286 -4.484 1.00 95.88 113 TYR A CA 1
ATOM 911 C C . TYR A 1 113 ? 11.334 8.700 -4.136 1.00 95.88 113 TYR A C 1
ATOM 913 O O . TYR A 1 113 ? 11.681 9.461 -5.034 1.00 95.88 113 TYR A O 1
ATOM 921 N N . LYS A 1 114 ? 11.419 9.043 -2.842 1.00 95.62 114 LYS A N 1
ATOM 922 C CA . LYS A 1 114 ? 11.950 10.339 -2.387 1.00 95.62 114 LYS A CA 1
ATOM 923 C C . LYS A 1 114 ? 13.410 10.539 -2.792 1.00 95.62 114 LYS A C 1
ATOM 925 O O . LYS A 1 114 ? 13.748 11.613 -3.273 1.00 95.62 114 LYS A O 1
ATOM 930 N N . ILE A 1 115 ? 14.253 9.520 -2.615 1.00 96.94 115 ILE A N 1
ATOM 931 C CA . ILE A 1 115 ? 15.677 9.576 -2.982 1.00 96.94 115 ILE A CA 1
ATOM 932 C C . ILE A 1 115 ? 15.827 9.801 -4.492 1.00 96.94 115 ILE A C 1
ATOM 934 O O . ILE A 1 115 ? 16.541 10.711 -4.906 1.00 96.94 115 ILE A O 1
ATOM 938 N N . ILE A 1 116 ? 15.109 9.028 -5.315 1.00 96.12 116 ILE A N 1
ATOM 939 C CA . ILE A 1 116 ? 15.137 9.163 -6.779 1.00 96.12 116 ILE A CA 1
ATOM 940 C C . ILE A 1 116 ? 14.654 10.555 -7.204 1.00 96.12 116 ILE A C 1
ATOM 942 O O . ILE A 1 116 ? 15.323 11.215 -7.996 1.00 96.12 116 ILE A O 1
ATOM 946 N N . ALA A 1 117 ? 13.534 11.026 -6.648 1.00 94.94 117 ALA A N 1
ATOM 947 C CA . ALA A 1 117 ? 12.988 12.345 -6.960 1.00 94.94 117 ALA A CA 1
ATOM 948 C C . ALA A 1 117 ? 13.952 13.478 -6.574 1.00 94.94 117 ALA A C 1
ATOM 950 O O . ALA A 1 117 ? 14.119 14.430 -7.333 1.00 94.94 117 ALA A O 1
ATOM 951 N N . TRP A 1 118 ? 14.623 13.360 -5.425 1.00 94.50 118 TRP A N 1
ATOM 952 C CA . TRP A 1 118 ? 15.627 14.329 -4.995 1.00 94.50 118 TRP A CA 1
ATOM 953 C C . TRP A 1 118 ? 16.823 14.371 -5.951 1.00 94.50 118 TRP A C 1
ATOM 955 O O . TRP A 1 118 ? 17.211 15.452 -6.388 1.00 94.50 118 TRP A O 1
ATOM 965 N N . HIS A 1 119 ? 17.370 13.215 -6.339 1.00 94.75 119 HIS A N 1
ATOM 966 C CA . HIS A 1 119 ? 18.469 13.160 -7.308 1.00 94.75 119 HIS A CA 1
ATOM 967 C C . HIS A 1 119 ? 18.079 13.732 -8.672 1.00 94.75 119 HIS A C 1
ATOM 969 O O . HIS A 1 119 ? 18.862 14.469 -9.268 1.00 94.75 119 HIS A O 1
ATOM 975 N N . GLN A 1 120 ? 16.866 13.444 -9.146 1.00 92.56 120 GLN A N 1
ATOM 976 C CA . GLN A 1 120 ? 16.366 13.998 -10.399 1.00 92.56 120 GLN A CA 1
ATOM 977 C C . GLN A 1 120 ? 16.264 15.530 -10.333 1.00 92.56 120 GLN A C 1
ATOM 979 O O . GLN A 1 120 ? 16.738 16.214 -11.236 1.00 92.56 120 GLN A O 1
ATOM 984 N N . GLN A 1 121 ? 15.734 16.076 -9.235 1.00 92.62 121 GLN A N 1
ATOM 985 C CA . GLN A 1 121 ? 15.649 17.523 -9.033 1.00 92.62 121 GLN A CA 1
ATOM 986 C C . GLN A 1 121 ? 17.035 18.190 -8.998 1.00 92.62 121 GLN A C 1
ATOM 988 O O . GLN A 1 121 ? 17.216 19.272 -9.558 1.00 92.62 121 GLN A O 1
ATOM 993 N N . GLN A 1 122 ? 18.020 17.559 -8.348 1.00 91.88 122 GLN A N 1
ATOM 994 C CA . GLN A 1 122 ? 19.399 18.062 -8.324 1.00 91.88 122 GLN A CA 1
ATOM 995 C C . GLN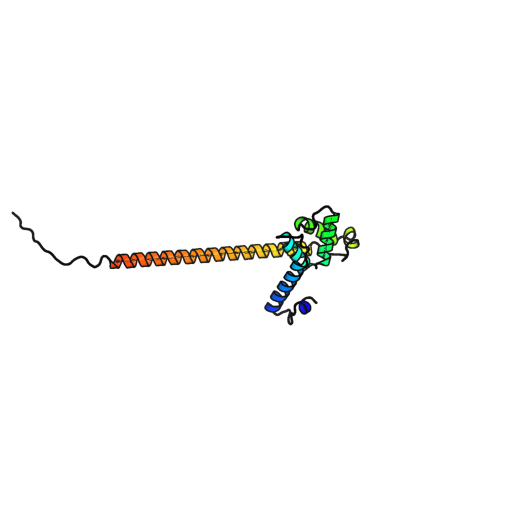 A 1 122 ? 20.022 18.081 -9.723 1.00 91.88 122 GLN A C 1
ATOM 997 O O . GLN A 1 122 ? 20.681 19.053 -10.091 1.00 91.88 122 GLN A O 1
ATOM 1002 N N . GLU A 1 123 ? 19.792 17.038 -10.517 1.00 90.31 123 GLU A N 1
ATOM 1003 C CA . GLU A 1 123 ? 20.299 16.952 -11.886 1.00 90.31 123 GLU A CA 1
ATOM 1004 C C . GLU A 1 123 ? 19.650 17.996 -12.805 1.00 90.31 123 GLU A C 1
ATOM 1006 O O . GLU A 1 123 ? 20.344 18.684 -13.555 1.00 90.31 123 GLU A O 1
ATOM 1011 N N . GLU A 1 124 ? 18.335 18.189 -12.701 1.00 90.50 124 GLU A N 1
ATOM 1012 C CA . GLU A 1 124 ? 17.612 19.238 -13.429 1.00 90.50 124 GLU A CA 1
ATOM 1013 C C . GLU A 1 124 ? 18.149 20.635 -13.082 1.00 90.50 124 GLU A C 1
ATOM 1015 O O . GLU A 1 124 ? 18.409 21.444 -13.979 1.00 90.50 124 GLU A O 1
ATOM 1020 N N . PHE A 1 125 ? 18.394 20.902 -11.794 1.00 89.88 125 PHE A N 1
ATOM 1021 C CA . PHE A 1 125 ? 19.003 22.154 -11.345 1.00 89.88 125 PHE A CA 1
ATOM 1022 C C . PHE A 1 125 ? 20.418 22.329 -11.911 1.00 89.88 125 PHE A C 1
ATOM 1024 O O . PHE A 1 125 ? 20.734 23.380 -12.472 1.00 89.88 125 PHE A O 1
ATOM 1031 N N . ARG A 1 126 ? 21.253 21.282 -11.846 1.00 88.12 126 ARG A N 1
ATOM 1032 C CA . ARG A 1 126 ? 22.613 21.282 -12.404 1.00 88.12 126 ARG A CA 1
ATOM 1033 C C . ARG A 1 126 ? 22.603 21.635 -13.892 1.00 88.12 126 ARG A C 1
ATOM 1035 O O . ARG A 1 126 ? 23.336 22.530 -14.313 1.00 88.12 126 ARG A O 1
ATOM 1042 N N . LEU A 1 127 ? 21.755 20.974 -14.681 1.00 88.88 127 LEU A N 1
ATOM 1043 C CA . LEU A 1 127 ? 21.626 21.213 -16.121 1.00 88.88 127 LEU A CA 1
ATOM 1044 C C . LEU A 1 127 ? 21.147 22.641 -16.428 1.00 88.88 127 LEU A C 1
ATOM 1046 O O . LEU A 1 127 ? 21.686 23.287 -17.331 1.00 88.88 127 LEU A O 1
ATOM 1050 N N . ALA A 1 128 ? 20.187 23.165 -15.660 1.00 86.31 128 ALA A N 1
ATOM 1051 C CA . ALA A 1 128 ? 19.694 24.533 -15.813 1.00 86.31 128 ALA A CA 1
ATOM 1052 C C . ALA A 1 128 ? 20.783 25.583 -15.527 1.00 86.31 128 ALA A C 1
ATOM 1054 O O . ALA A 1 128 ? 20.949 26.537 -16.298 1.00 86.31 128 ALA A O 1
ATOM 1055 N N . THR A 1 129 ? 21.572 25.398 -14.463 1.00 84.31 129 THR A N 1
ATOM 1056 C CA . THR A 1 129 ? 22.670 26.308 -14.110 1.00 84.31 129 THR A CA 1
ATOM 1057 C C 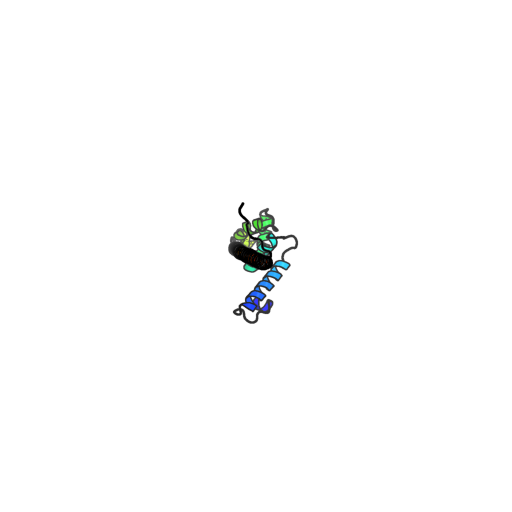. THR A 1 129 ? 23.826 26.224 -15.111 1.00 84.31 129 THR A C 1
ATOM 1059 O O . THR A 1 129 ? 24.327 27.265 -15.541 1.00 84.31 129 THR A O 1
ATOM 1062 N N . THR A 1 130 ? 24.219 25.024 -15.561 1.00 79.25 130 THR A N 1
ATOM 1063 C CA . THR A 1 130 ? 25.277 24.855 -16.579 1.00 79.25 130 THR A CA 1
ATOM 1064 C C . THR A 1 130 ? 24.890 25.494 -17.917 1.00 79.25 130 THR A C 1
ATOM 1066 O O . THR A 1 130 ? 25.688 26.232 -18.500 1.00 79.25 130 THR A O 1
ATOM 1069 N N . ASN A 1 131 ? 23.653 25.296 -18.386 1.00 70.12 131 ASN A N 1
ATOM 1070 C CA . ASN A 1 131 ? 23.176 25.932 -19.618 1.00 70.12 131 ASN A CA 1
ATOM 1071 C C . ASN A 1 131 ? 23.096 27.462 -19.502 1.00 70.12 131 ASN A C 1
ATOM 1073 O O . ASN A 1 131 ? 23.383 28.165 -20.471 1.00 70.12 131 ASN A O 1
ATOM 1077 N N . SER A 1 132 ? 22.756 27.995 -18.327 1.00 65.94 132 SER A N 1
ATOM 1078 C CA . SER A 1 132 ? 22.704 29.446 -18.099 1.00 65.94 132 SER A CA 1
ATOM 1079 C C . SER A 1 132 ? 24.101 30.078 -18.077 1.00 65.94 132 SER A C 1
ATOM 1081 O O . SER A 1 132 ? 24.318 31.107 -18.718 1.00 65.94 132 SER A O 1
ATOM 1083 N N . GLY A 1 133 ? 25.078 29.428 -17.433 1.00 60.81 133 GLY A N 1
ATOM 1084 C CA . GLY A 1 133 ? 26.479 29.866 -17.433 1.00 60.81 133 GLY A CA 1
ATOM 1085 C C . GLY A 1 133 ? 27.116 29.855 -18.829 1.00 60.81 133 GLY A C 1
ATOM 1086 O O . GLY A 1 133 ? 27.804 30.806 -19.203 1.00 60.81 133 GLY A O 1
ATOM 1087 N N . ASN A 1 134 ? 26.814 28.840 -19.649 1.00 59.69 134 ASN A N 1
ATOM 1088 C CA . ASN A 1 134 ? 27.276 28.787 -21.041 1.00 59.69 134 ASN A CA 1
ATOM 1089 C C . ASN A 1 134 ? 26.680 29.907 -21.908 1.00 59.69 134 ASN A C 1
ATOM 1091 O O . ASN A 1 134 ? 27.393 30.487 -22.727 1.00 59.69 134 ASN A O 1
ATOM 1095 N N . ARG A 1 135 ? 25.399 30.251 -21.722 1.00 59.25 135 ARG A N 1
ATOM 1096 C CA . ARG A 1 135 ? 24.747 31.354 -22.454 1.00 59.25 135 ARG A CA 1
ATOM 1097 C C . ARG A 1 135 ? 25.303 32.721 -22.056 1.00 59.25 135 ARG A C 1
ATOM 1099 O O . ARG A 1 135 ? 25.539 33.547 -22.933 1.00 59.25 135 ARG A O 1
ATOM 1106 N N . LEU A 1 136 ? 25.566 32.939 -20.768 1.00 60.19 136 LEU A N 1
ATOM 1107 C CA . LEU A 1 136 ? 26.215 34.160 -20.279 1.00 60.19 136 LEU A CA 1
ATOM 1108 C C . LEU A 1 136 ? 27.644 34.283 -20.831 1.00 60.19 136 LEU A C 1
ATOM 1110 O O . LEU A 1 136 ? 27.991 35.316 -21.389 1.00 60.19 136 LEU A O 1
ATOM 1114 N N . SER A 1 137 ? 28.438 33.206 -20.792 1.00 59.75 137 SER A N 1
ATOM 1115 C CA . SER A 1 137 ? 29.790 33.174 -21.376 1.00 59.75 137 SER A CA 1
ATOM 1116 C C . SER A 1 137 ? 29.801 33.413 -22.895 1.00 59.75 137 SER A C 1
ATOM 1118 O O . SER A 1 137 ? 30.705 34.073 -23.412 1.00 59.75 137 SER A O 1
ATOM 1120 N N . ALA A 1 138 ? 28.817 32.886 -23.628 1.00 59.44 138 ALA A N 1
ATOM 1121 C CA . ALA A 1 138 ? 28.692 33.092 -25.070 1.00 59.44 138 ALA A CA 1
ATOM 1122 C C . ALA A 1 138 ? 28.287 34.534 -25.422 1.00 59.44 138 ALA A C 1
ATOM 1124 O O . ALA A 1 138 ? 28.839 35.110 -26.360 1.00 59.44 138 ALA A O 1
ATOM 1125 N N . ASN A 1 139 ? 27.380 35.139 -24.651 1.00 59.84 139 ASN A N 1
ATOM 1126 C CA . ASN A 1 139 ? 26.980 36.534 -24.841 1.00 59.84 139 ASN A CA 1
ATOM 1127 C C . ASN A 1 139 ? 28.104 37.510 -24.468 1.00 59.84 139 ASN A C 1
ATOM 1129 O O . ASN A 1 139 ? 28.329 38.465 -25.205 1.00 59.84 139 ASN A O 1
ATOM 1133 N N . THR A 1 140 ? 28.867 37.243 -23.403 1.00 58.53 140 THR A N 1
ATOM 1134 C CA . THR A 1 140 ? 30.049 38.046 -23.050 1.00 58.53 140 THR A CA 1
ATOM 1135 C C . THR A 1 140 ? 31.111 37.995 -24.148 1.00 58.53 140 THR A C 1
ATOM 1137 O O . THR A 1 140 ? 31.670 39.031 -24.492 1.00 58.53 140 THR A O 1
ATOM 1140 N N . ARG A 1 141 ? 31.347 36.820 -24.755 1.00 57.78 141 ARG A N 1
ATOM 1141 C CA . ARG A 1 141 ? 32.274 36.668 -25.891 1.00 57.78 141 ARG A CA 1
ATOM 1142 C C . ARG A 1 141 ? 31.802 37.386 -27.158 1.00 57.78 141 ARG A C 1
ATOM 1144 O O . ARG A 1 141 ? 32.626 37.946 -27.875 1.00 57.78 141 ARG A O 1
ATOM 1151 N N . ARG A 1 142 ? 30.495 37.403 -27.444 1.00 59.22 142 ARG A N 1
ATOM 1152 C CA . ARG A 1 142 ? 29.942 38.198 -28.558 1.00 59.22 142 ARG A CA 1
ATOM 1153 C C . ARG A 1 142 ? 30.063 39.700 -28.309 1.00 59.22 142 ARG A C 1
ATOM 1155 O O . ARG A 1 142 ? 30.526 40.404 -29.195 1.00 59.22 142 ARG A O 1
ATOM 1162 N N . ALA A 1 143 ? 29.760 40.163 -27.096 1.00 57.75 143 ALA A N 1
ATOM 1163 C CA . ALA A 1 143 ? 29.877 41.574 -26.732 1.00 57.75 143 ALA A CA 1
ATOM 1164 C C . ALA A 1 143 ? 31.328 42.090 -26.798 1.00 57.75 143 ALA A C 1
ATOM 1166 O O . ALA A 1 143 ? 31.554 43.225 -27.209 1.00 57.75 143 ALA A O 1
ATOM 1167 N N . THR A 1 144 ? 32.328 41.270 -26.445 1.00 56.94 144 THR A N 1
ATOM 1168 C CA . THR A 1 144 ? 33.740 41.650 -26.627 1.00 56.94 144 THR A CA 1
ATOM 1169 C C . THR A 1 144 ? 34.171 41.663 -28.091 1.00 56.94 144 THR A C 1
ATOM 1171 O O . THR A 1 144 ? 34.982 42.512 -28.447 1.00 56.94 144 THR A O 1
ATOM 1174 N N . THR A 1 145 ? 33.615 40.781 -28.931 1.00 56.78 145 THR A N 1
ATOM 1175 C CA . THR A 1 145 ? 33.927 40.716 -30.373 1.00 56.78 145 THR A CA 1
ATOM 1176 C C . THR A 1 145 ? 33.305 41.889 -31.140 1.00 56.78 145 THR A C 1
ATOM 1178 O O . THR A 1 145 ? 33.970 42.486 -31.975 1.00 56.78 145 THR A O 1
ATOM 1181 N N . GLU A 1 146 ? 32.070 42.287 -30.812 1.00 54.94 146 GLU A N 1
ATOM 1182 C CA . GLU A 1 146 ? 31.409 43.450 -31.429 1.00 54.94 146 GLU A CA 1
ATOM 1183 C C . GLU A 1 146 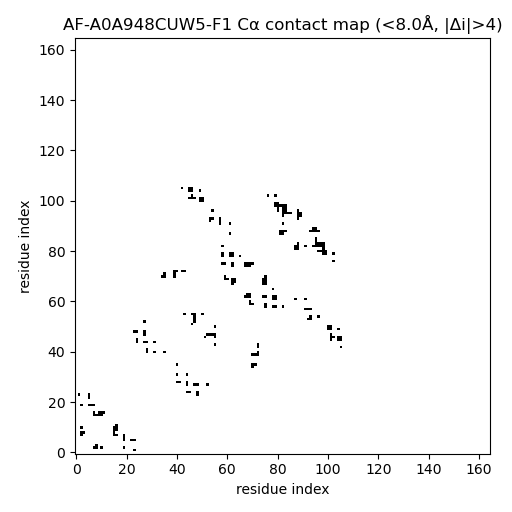? 32.091 44.772 -31.051 1.00 54.94 146 GLU A C 1
ATOM 1185 O O . GLU A 1 146 ? 32.233 45.656 -31.895 1.00 54.94 146 GLU A O 1
ATOM 1190 N N . LYS A 1 147 ? 32.596 44.886 -29.814 1.00 52.34 147 LYS A N 1
ATOM 1191 C CA . LYS A 1 147 ? 33.295 46.089 -29.345 1.00 52.34 147 LYS A CA 1
ATOM 1192 C C . LYS A 1 147 ? 34.664 46.290 -30.013 1.00 52.34 147 LYS A C 1
ATOM 1194 O O . LYS A 1 147 ? 35.067 47.431 -30.203 1.00 52.34 147 LYS A O 1
ATOM 1199 N N . THR A 1 148 ? 35.349 45.213 -30.419 1.00 50.34 148 THR A N 1
ATOM 1200 C CA . THR A 1 148 ? 36.644 45.301 -31.130 1.00 50.34 148 THR A CA 1
ATOM 1201 C C . THR A 1 148 ? 3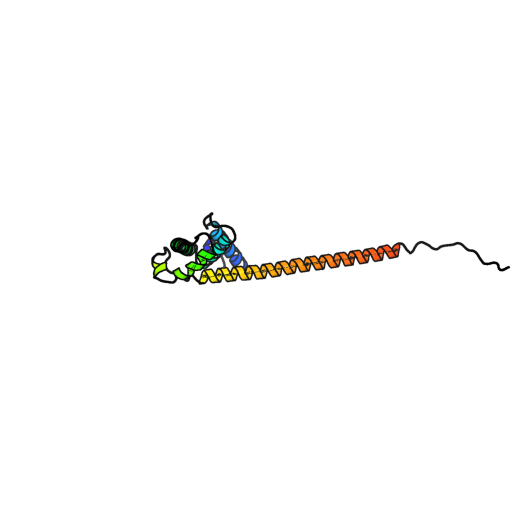6.497 45.670 -32.609 1.00 50.34 148 THR A C 1
ATOM 1203 O O . THR A 1 148 ? 37.436 46.200 -33.193 1.00 50.34 148 THR A O 1
ATOM 1206 N N . SER A 1 149 ? 35.331 45.440 -33.218 1.00 50.56 149 SER A N 1
ATOM 1207 C CA . SER A 1 149 ? 35.052 45.798 -34.619 1.00 50.56 149 SER A CA 1
ATOM 1208 C C . SER A 1 149 ? 34.607 47.252 -34.837 1.00 50.56 149 SER A C 1
ATOM 1210 O O . SER A 1 149 ? 34.618 47.713 -35.972 1.00 50.56 149 SER A O 1
ATOM 1212 N N . THR A 1 150 ? 34.236 47.990 -33.786 1.00 49.91 150 THR A N 1
ATOM 1213 C CA . THR A 1 150 ? 33.801 49.403 -33.881 1.00 49.91 150 THR A CA 1
ATOM 1214 C C . THR A 1 150 ? 34.881 50.441 -33.560 1.00 49.91 150 THR A C 1
ATOM 1216 O O . THR A 1 150 ? 34.640 51.626 -33.753 1.00 49.91 150 THR A O 1
ATOM 1219 N N . GLU A 1 151 ? 36.068 50.036 -33.098 1.00 48.62 151 GLU A N 1
ATOM 1220 C CA . GLU A 1 151 ? 37.182 50.957 -32.780 1.00 48.62 151 GLU A CA 1
ATOM 1221 C C . GLU A 1 151 ? 38.263 51.022 -33.884 1.00 48.62 151 GLU A C 1
ATOM 1223 O O . GLU A 1 151 ? 39.279 51.687 -33.707 1.00 48.62 151 GLU A O 1
ATOM 1228 N N . GLY A 1 152 ? 38.057 50.359 -35.030 1.00 45.28 152 GLY A N 1
ATOM 1229 C CA . GLY A 1 152 ? 39.049 50.258 -36.113 1.00 45.28 152 GLY A CA 1
ATOM 1230 C C . GLY A 1 152 ? 38.960 51.290 -37.247 1.00 45.28 152 GLY A C 1
ATOM 1231 O O . GLY A 1 152 ? 39.856 51.302 -38.080 1.00 45.28 152 GLY A O 1
ATOM 1232 N N . ASP A 1 153 ? 37.931 52.144 -37.287 1.00 46.41 153 ASP A N 1
ATOM 1233 C CA . ASP A 1 153 ? 37.623 53.005 -38.450 1.00 46.41 153 ASP A CA 1
ATOM 1234 C C . ASP A 1 153 ? 37.520 54.500 -38.089 1.00 46.41 153 ASP A C 1
ATOM 1236 O O . ASP A 1 153 ? 36.599 55.213 -38.479 1.00 46.41 153 ASP A O 1
ATOM 1240 N N . VAL A 1 154 ? 38.481 55.015 -37.325 1.00 49.22 154 VAL A N 1
ATOM 1241 C CA . VAL A 1 154 ? 38.773 56.455 -37.302 1.00 49.22 154 VAL A CA 1
ATOM 1242 C C . VAL A 1 154 ? 40.278 56.580 -37.168 1.00 49.22 154 VAL A C 1
ATOM 1244 O O . VAL A 1 154 ? 40.787 56.208 -36.125 1.00 49.22 154 VAL A O 1
ATOM 1247 N N . LEU A 1 155 ? 40.979 57.032 -38.212 1.00 44.00 155 LEU A N 1
ATOM 1248 C CA . LEU A 1 155 ? 42.177 57.889 -38.180 1.00 44.00 155 LEU A CA 1
ATOM 1249 C C . LEU A 1 155 ? 42.852 57.877 -39.569 1.00 44.00 155 LEU A C 1
ATOM 1251 O O . LEU A 1 155 ? 43.836 57.177 -39.789 1.00 44.00 155 LEU A O 1
ATOM 1255 N N . GLU A 1 156 ? 42.377 58.722 -40.489 1.00 36.47 156 GLU A N 1
ATOM 1256 C CA . GLU A 1 156 ? 43.216 59.215 -41.588 1.00 36.47 156 GLU A CA 1
ATOM 1257 C C . GLU A 1 156 ? 43.007 60.727 -41.792 1.00 36.47 156 GLU A C 1
ATOM 1259 O O . GLU A 1 156 ? 41.937 61.182 -42.183 1.00 36.47 156 GLU A O 1
ATOM 1264 N N . GLY A 1 157 ? 44.065 61.491 -41.489 1.00 34.66 157 GLY A N 1
ATOM 1265 C CA . GLY A 1 157 ? 44.396 62.785 -42.094 1.00 34.66 157 GLY A CA 1
ATOM 1266 C C . GLY A 1 157 ? 43.686 64.051 -41.594 1.00 34.66 157 GLY A C 1
ATOM 1267 O O . GLY A 1 157 ? 42.578 64.363 -42.008 1.00 34.66 157 GLY A O 1
ATOM 1268 N N . THR A 1 158 ? 44.399 64.906 -40.851 1.00 34.78 158 THR A N 1
ATOM 1269 C CA . THR A 1 158 ? 44.843 66.222 -41.366 1.00 34.78 158 THR A CA 1
ATOM 1270 C C . THR A 1 158 ? 45.839 66.895 -40.411 1.00 34.78 158 THR A C 1
ATOM 1272 O O . THR A 1 158 ? 45.772 66.794 -39.191 1.00 34.78 158 THR A O 1
ATOM 1275 N N . THR A 1 159 ? 46.816 67.538 -41.036 1.00 44.88 159 THR A N 1
ATOM 1276 C CA . THR A 1 159 ? 48.009 68.235 -40.546 1.00 44.88 159 THR A CA 1
ATOM 1277 C C . THR A 1 159 ? 47.712 69.580 -39.870 1.00 44.88 159 THR A C 1
ATOM 1279 O O . THR A 1 159 ? 46.843 70.301 -40.350 1.00 44.88 159 THR A O 1
ATOM 1282 N N . ASN A 1 160 ? 48.527 70.008 -38.893 1.00 36.78 160 ASN A N 1
ATOM 1283 C CA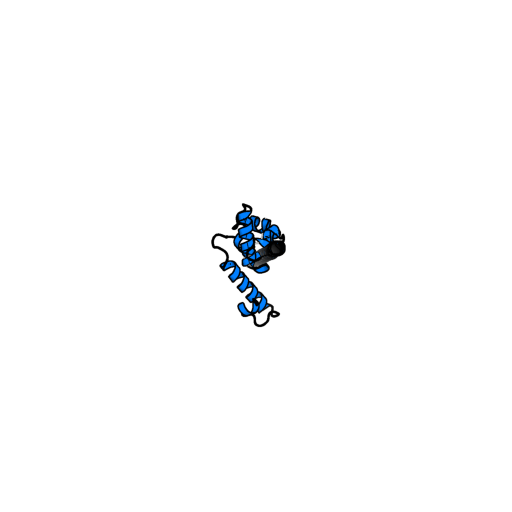 . ASN A 1 160 ? 49.359 71.210 -39.080 1.00 36.78 160 ASN A CA 1
ATOM 1284 C C . ASN A 1 160 ? 50.393 71.464 -37.972 1.00 36.78 160 ASN A C 1
ATOM 1286 O O . ASN A 1 160 ? 50.178 71.241 -36.785 1.00 36.78 160 ASN A O 1
ATOM 1290 N N . THR A 1 161 ? 51.533 71.947 -38.454 1.00 43.09 161 THR A N 1
ATOM 1291 C CA . THR A 1 161 ? 52.785 72.318 -37.800 1.00 43.09 161 THR A CA 1
ATOM 1292 C C . THR A 1 161 ? 52.707 73.603 -36.976 1.00 43.09 161 THR A C 1
ATOM 1294 O O . THR A 1 161 ? 52.001 74.548 -37.314 1.00 43.09 161 THR A O 1
ATOM 1297 N N . VAL A 1 162 ? 53.523 73.622 -35.923 1.00 40.06 162 VAL A N 1
ATOM 1298 C CA . VAL A 1 162 ? 53.839 74.745 -35.033 1.00 40.06 162 VAL A CA 1
ATOM 1299 C C . VAL A 1 162 ? 54.703 75.788 -35.757 1.00 40.06 162 VAL A C 1
ATOM 1301 O O . VAL A 1 162 ? 55.710 75.422 -36.361 1.00 40.06 162 VAL A O 1
ATOM 1304 N N . SER A 1 163 ? 54.368 77.073 -35.609 1.00 40.16 163 SER A N 1
ATOM 1305 C CA . SER A 1 163 ? 55.311 78.191 -35.760 1.00 40.16 163 SER A CA 1
ATOM 1306 C C . SER A 1 163 ? 55.510 78.864 -34.405 1.00 40.16 163 SER A C 1
ATOM 1308 O O . SER A 1 163 ? 54.553 79.124 -33.678 1.00 40.16 163 SER A O 1
ATOM 1310 N N . VAL A 1 164 ? 56.778 79.090 -34.075 1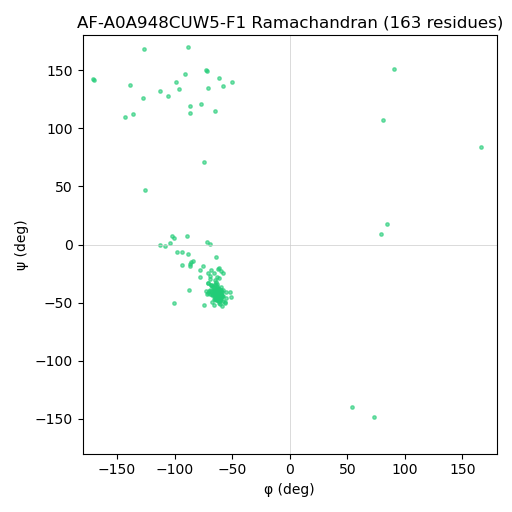.00 42.75 164 VAL A N 1
ATOM 1311 C CA . VAL A 1 164 ? 57.277 79.780 -32.885 1.00 42.75 164 VAL A CA 1
ATOM 1312 C C . VAL A 1 164 ? 57.613 81.225 -33.280 1.00 42.75 164 VAL A C 1
ATOM 1314 O O . VAL A 1 164 ? 58.219 81.418 -34.334 1.00 42.75 164 VAL A O 1
ATOM 1317 N N . LEU A 1 165 ? 57.271 82.159 -32.377 1.00 45.28 165 LEU A N 1
ATOM 1318 C CA . LEU A 1 165 ? 57.390 83.635 -32.398 1.00 45.28 165 LEU A CA 1
ATOM 1319 C C . LEU A 1 165 ? 56.282 84.406 -33.128 1.00 45.28 165 LEU A C 1
ATOM 1321 O O . LEU A 1 165 ? 56.194 84.330 -34.370 1.00 45.28 165 LEU A O 1
#

Radius of gyration: 33.42 Å; Cα contacts (8 Å, |Δi|>4): 132; chains: 1; bounding box: 71×101×60 Å

Mean predicted aligned error: 11.08 Å

Sequence (165 aa):
NTARAMGIKDREDPQQSIQGGAKYFSIVLKRLPKRIKGEDRLNMALAAYNQGLGHLEDARVLTERMGGNPSKWEDVRKYMPLLAKQQYYSRAKHGYMRGWEPVGFVDNVRNYYKIIAWHQQQEEFRLATTNSGNRLSANTRRATTEKTSTEGDVLEGTTNTVSVL

Nearest PDB structures (foldseek):
  4p11-assembly1_A  TM=9.890E-01  e=2.984E-11  Pseudomonas aeruginosa PAO1
  4oyv-assembly1_A  TM=9.822E-01  e=6.930E-11  Pseudomonas aeruginosa PAO1
  4oz9-assembly1_A  TM=9.821E-01  e=1.522E-10  Pseudomonas aeruginosa PAO1
  4oxv-assembly1_A  TM=9.712E-01  e=1.286E-10  Pseudomonas aeruginosa PADK2_CF510
  5aa4-assembly3_C  TM=9.790E-01  e=2.255E-10  Pseudomonas aeruginosa BWHPSA013

Secondary struc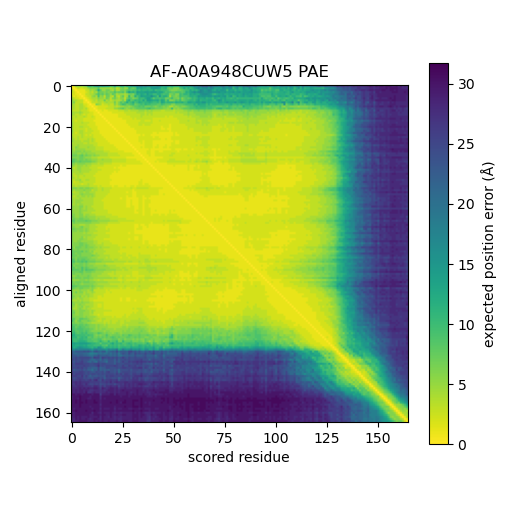ture (DSSP, 8-state):
-HHHHHT-S-SS-HHHHHHHHHHHHHHHHHHS-TT--HHHHHHHHHHHHHH-HHHHHHHHHHHHHTTS-TT-HHHHHHHGGGGGSHHHHTTSTT----THHHHHHHHHHHHHHHHHHHHHHHHHHHHHHHHHHHHHHHHHHHHHHHHHHSSSS------------